Protein AF-A0A158G1F0-F1 (afdb_monomer_lite)

Sequence (180 aa):
MAAVWTQKEIETLRVMWQSSVPMKDQMHLLPGRSMQYAFRKAKQLGFGAKHRGHSEMLGVVADLMADGKCRAAADVFKEIDIDLGHARELLGRLVNEGRAHITLWRQAGCNGQWQALYVIGAGVSQPKPKRMTQKQRAERFMKRIDPVEGEIRKQRYAARKRKAPRMQDPIIQALFARAA

Secondary structure (DSSP, 8-state):
-PPPPPHHHHHHHHHHHHSSS-HHHHGGGSTT--HHHHHHHHHHTT--SPP-PPPTHHHHHHHHGGG---EEHHHHHHHHT--HHHHHHHHHHHHHTTSEEEEEEEEETTTTEEEEEEEESS-PPPPPPPPPPHHHHHHHHHTTS-HHHHHHHHHHHHHHHHS-S----HHHHHHHTT--

Radius of gyration: 27.42 Å; chains: 1; bounding box: 50×69×66 Å

Foldseek 3Di:
DPDDDDPLNVVLLLVQQADQDDLVVSCVVVPPDDSVRSVVVCVVVVVPHRHHDDDPVLVVLLVVQVVQDWDWLVRVCVPVVDDSVVSVVSQVVCVVVQQKAFPDWDFDPDVGDTITTMTGHHDYHDDDDDDDDPVRVVVVVCVVDDVVVVVVVVVVVVVVPVPDDPPPPVVNCVVPVPPD

Organism: NCBI:txid326475

pLDDT: mean 88.66, std 11.66, range [46.5, 98.25]

Structure (mmCIF, N/CA/C/O backbone):
data_AF-A0A158G1F0-F1
#
_entry.id   AF-A0A158G1F0-F1
#
loop_
_atom_site.group_PDB
_atom_site.id
_atom_site.type_symbol
_atom_site.label_atom_id
_atom_site.label_alt_id
_atom_site.label_comp_id
_atom_site.label_asym_id
_atom_site.label_entity_id
_atom_site.label_seq_id
_atom_site.pdbx_PDB_ins_code
_atom_site.Cartn_x
_atom_site.Cartn_y
_atom_site.Cartn_z
_atom_site.occupancy
_atom_site.B_iso_or_equiv
_atom_site.auth_seq_id
_atom_site.auth_comp_id
_atom_site.auth_asym_id
_atom_site.auth_atom_id
_atom_site.pdbx_PDB_model_num
ATOM 1 N N . MET A 1 1 ? -16.583 30.639 20.861 1.00 53.31 1 MET A N 1
ATOM 2 C CA . MET A 1 1 ? -15.617 29.979 21.771 1.00 53.31 1 MET A CA 1
ATOM 3 C C . MET A 1 1 ? -15.657 28.483 21.506 1.00 53.31 1 MET A C 1
ATOM 5 O O . MET A 1 1 ? -16.750 27.955 21.350 1.00 53.31 1 MET A O 1
ATOM 9 N N . ALA A 1 2 ? -14.515 27.804 21.382 1.00 64.56 2 ALA A N 1
ATOM 10 C CA . ALA A 1 2 ? -14.523 26.349 21.226 1.00 64.56 2 ALA A CA 1
ATOM 11 C C . ALA A 1 2 ? -14.914 25.710 22.566 1.00 64.56 2 ALA A C 1
ATOM 13 O O . ALA A 1 2 ? -14.270 25.986 23.575 1.00 64.56 2 ALA A O 1
ATOM 14 N N . ALA A 1 3 ? -15.971 24.895 22.590 1.00 81.75 3 ALA A N 1
ATOM 15 C CA . ALA A 1 3 ? -16.396 24.217 23.812 1.00 81.75 3 ALA A CA 1
ATOM 16 C C . ALA A 1 3 ? -15.253 23.343 24.359 1.00 81.75 3 ALA A C 1
ATOM 18 O O . ALA A 1 3 ? -14.646 22.567 23.613 1.00 81.75 3 ALA A O 1
ATOM 19 N N . VAL A 1 4 ? -14.957 23.474 25.652 1.00 93.75 4 VAL A N 1
ATOM 20 C CA . VAL A 1 4 ? -13.912 22.706 26.346 1.00 93.75 4 VAL A CA 1
ATOM 21 C C . VAL A 1 4 ? -14.260 21.215 26.293 1.00 93.75 4 VAL A C 1
ATOM 23 O O . VAL A 1 4 ? -15.431 20.857 26.377 1.00 93.75 4 VAL A O 1
ATOM 26 N N . TRP A 1 5 ? -13.267 20.346 26.081 1.00 95.94 5 TRP A N 1
ATOM 27 C CA . TRP A 1 5 ? -13.467 18.892 26.127 1.00 95.94 5 TRP A CA 1
ATOM 28 C C . TRP A 1 5 ? -13.620 18.438 27.573 1.00 95.94 5 TRP A C 1
ATOM 30 O O . TRP A 1 5 ? -12.734 18.685 28.390 1.00 95.94 5 TRP A O 1
ATOM 40 N N . THR A 1 6 ? -14.714 17.751 27.867 1.00 96.69 6 THR A N 1
ATOM 41 C CA . THR A 1 6 ? -14.931 17.115 29.167 1.00 96.69 6 THR A CA 1
ATOM 42 C C . THR A 1 6 ? -14.146 15.807 29.267 1.00 96.69 6 THR A C 1
ATOM 44 O O . THR A 1 6 ? -13.836 15.168 28.259 1.00 96.69 6 THR A O 1
ATOM 47 N N . GLN A 1 7 ? -13.853 15.374 30.495 1.00 97.12 7 GLN A N 1
ATOM 48 C CA . GLN A 1 7 ? -13.169 14.103 30.741 1.00 97.12 7 GLN A CA 1
ATOM 49 C C . GLN A 1 7 ? -13.950 12.911 30.158 1.00 97.12 7 GLN A C 1
ATOM 51 O O . GLN A 1 7 ? -13.370 12.051 29.497 1.00 97.12 7 GLN A O 1
ATOM 56 N N . LYS A 1 8 ? -15.282 12.929 30.297 1.00 97.12 8 LYS A N 1
ATOM 57 C CA . LYS A 1 8 ? -16.181 11.914 29.736 1.00 97.12 8 LYS A CA 1
ATOM 58 C C . LYS A 1 8 ? -16.086 11.832 28.209 1.00 97.12 8 LYS A C 1
ATOM 60 O O . LYS A 1 8 ? -15.985 10.742 27.661 1.00 97.12 8 LYS A O 1
ATOM 65 N N . GLU A 1 9 ? -16.065 12.968 27.509 1.00 97.19 9 GLU A N 1
ATOM 66 C CA . GLU A 1 9 ? -15.886 12.982 26.048 1.00 97.19 9 GLU A CA 1
ATOM 67 C C . GLU A 1 9 ? -14.519 12.418 25.624 1.00 97.19 9 GLU A C 1
ATOM 69 O O . GLU A 1 9 ? -14.423 11.758 24.589 1.00 97.19 9 GLU A O 1
ATOM 74 N N . ILE A 1 10 ? -13.459 12.663 26.405 1.00 97.69 10 ILE A N 1
ATOM 75 C CA . ILE A 1 10 ? -12.112 12.137 26.130 1.00 97.69 10 ILE A CA 1
ATOM 76 C C . ILE A 1 10 ? -12.076 10.612 26.292 1.00 97.69 10 ILE A C 1
ATOM 78 O O . ILE A 1 10 ? -11.470 9.923 25.468 1.00 97.69 10 ILE A O 1
ATOM 82 N N . GLU A 1 11 ? -12.731 10.081 27.321 1.00 97.88 11 GLU A N 1
ATOM 83 C CA . GLU A 1 11 ? -12.856 8.637 27.549 1.00 97.88 11 GLU A CA 1
ATOM 84 C C . GLU A 1 11 ? -13.664 7.964 26.440 1.00 97.88 11 GLU A C 1
ATOM 86 O O . GLU A 1 11 ? -13.189 6.994 25.844 1.00 97.88 11 GLU A O 1
ATOM 91 N N . THR A 1 12 ? -14.815 8.535 26.073 1.00 97.81 12 THR A N 1
ATOM 92 C CA . THR A 1 12 ? -15.604 8.073 24.922 1.00 97.81 12 THR A CA 1
ATOM 93 C C . THR A 1 12 ? -14.762 8.080 23.648 1.00 97.81 12 THR A C 1
ATOM 95 O O . THR A 1 12 ? -14.729 7.086 22.924 1.00 97.81 12 THR A O 1
ATOM 98 N N . LEU A 1 13 ? -14.008 9.156 23.397 1.00 97.44 13 LEU A N 1
ATOM 99 C CA . LEU A 1 13 ? -13.122 9.249 22.237 1.00 97.44 13 LEU A CA 1
ATOM 100 C C . LEU A 1 13 ? -12.034 8.168 22.253 1.00 97.44 13 LEU A C 1
ATOM 102 O O . LEU A 1 13 ? -11.714 7.631 21.195 1.00 97.44 13 LEU A O 1
ATOM 106 N N . ARG A 1 14 ? -11.474 7.827 23.421 1.00 97.31 14 ARG A N 1
ATOM 107 C CA . ARG A 1 14 ? -10.479 6.751 23.561 1.00 97.31 14 ARG A CA 1
ATOM 108 C C . ARG A 1 14 ? -11.080 5.391 23.198 1.00 97.31 14 ARG A C 1
ATOM 110 O O . ARG A 1 14 ? -10.478 4.675 22.400 1.00 97.31 14 ARG A O 1
ATOM 117 N N . VAL A 1 15 ? -12.265 5.071 23.721 1.00 96.75 15 VAL A N 1
ATOM 118 C CA . VAL A 1 15 ? -12.987 3.825 23.396 1.00 96.75 15 VAL A CA 1
ATOM 119 C C . VAL A 1 15 ? -13.306 3.768 21.900 1.00 96.75 15 VAL A C 1
ATOM 121 O O . VAL A 1 15 ? -12.987 2.787 21.227 1.00 96.75 15 VAL A O 1
ATOM 124 N N . MET A 1 16 ? -13.832 4.861 21.340 1.00 95.88 16 MET A N 1
ATOM 125 C CA . MET A 1 16 ? -14.079 4.983 19.902 1.00 95.88 16 MET A CA 1
ATOM 126 C C . MET A 1 16 ? -12.802 4.833 19.070 1.00 95.88 16 MET A C 1
ATOM 128 O O . MET A 1 16 ? -12.867 4.391 17.927 1.00 95.88 16 MET A O 1
ATOM 132 N N . TRP A 1 17 ? -11.633 5.230 19.578 1.00 95.94 17 TRP A N 1
ATOM 133 C CA . TRP A 1 17 ? -10.372 5.125 18.837 1.00 95.94 17 TRP A CA 1
ATOM 134 C C . TRP A 1 17 ? -9.846 3.690 18.758 1.00 95.94 17 TRP A C 1
ATOM 136 O O . TRP A 1 17 ? -9.234 3.314 17.754 1.00 95.94 17 TRP A O 1
ATOM 146 N N . GLN A 1 18 ? -10.109 2.905 19.802 1.00 94.00 18 GLN A N 1
ATOM 147 C CA . GLN A 1 18 ? -9.766 1.486 19.885 1.00 94.00 18 GLN A CA 1
ATOM 148 C C . GLN A 1 18 ? -10.752 0.602 19.111 1.00 94.00 18 GLN A C 1
ATOM 150 O O . GLN A 1 18 ? -10.376 -0.480 18.668 1.00 94.00 18 GLN A O 1
ATOM 155 N N . SER A 1 19 ? -11.990 1.062 18.897 1.00 93.44 19 SER A N 1
ATOM 156 C CA . SER A 1 19 ? -12.978 0.311 18.123 1.00 93.44 19 SER A CA 1
ATOM 157 C C . SER A 1 19 ? -12.608 0.219 16.637 1.00 93.44 19 SER A C 1
ATOM 159 O O . SER A 1 19 ? -12.069 1.155 16.037 1.00 93.44 19 SER A O 1
ATOM 161 N N . SER A 1 20 ? -12.950 -0.914 16.024 1.00 89.31 20 SER A N 1
ATOM 162 C CA . SER A 1 20 ? -12.798 -1.186 14.588 1.00 89.31 20 SER A CA 1
ATOM 163 C C . SER A 1 20 ? -13.785 -0.407 13.713 1.00 89.31 20 SER A C 1
ATOM 165 O O . SER A 1 20 ? -13.561 -0.253 12.509 1.00 89.31 20 SER A O 1
ATOM 167 N N . VAL A 1 21 ? -14.860 0.095 14.323 1.00 90.25 21 VAL A N 1
ATOM 168 C CA . VAL A 1 21 ? -15.950 0.812 13.663 1.00 90.25 21 VAL A CA 1
ATOM 169 C C . VAL A 1 21 ? -15.452 2.176 13.157 1.00 90.25 21 VAL A C 1
ATOM 171 O O . VAL A 1 21 ? -14.660 2.843 13.845 1.00 90.25 21 VAL A O 1
ATOM 174 N N . PRO A 1 22 ? -15.889 2.642 11.972 1.00 91.38 22 PRO A N 1
ATOM 175 C CA . PRO A 1 22 ? -15.555 3.970 11.474 1.00 91.38 22 PRO A CA 1
ATOM 176 C C . PRO A 1 22 ? -15.928 5.083 12.460 1.00 91.38 22 PRO A C 1
ATOM 178 O O . PRO A 1 22 ? -16.901 4.997 13.207 1.00 91.38 22 PRO A O 1
ATOM 181 N N . MET A 1 23 ? -15.147 6.169 12.456 1.00 94.38 23 MET A N 1
ATOM 182 C CA . MET A 1 23 ? -15.412 7.321 13.331 1.00 94.38 23 MET A CA 1
ATOM 183 C C . MET A 1 23 ? -16.780 7.946 13.033 1.00 94.38 23 MET A C 1
ATOM 185 O O . MET A 1 23 ? -17.490 8.335 13.951 1.00 94.38 23 MET A O 1
ATOM 189 N N . LYS A 1 24 ? -17.147 8.008 11.745 1.00 94.50 24 LYS A N 1
ATOM 190 C CA . LYS A 1 24 ? -18.397 8.604 11.261 1.00 94.50 24 LYS A CA 1
ATOM 191 C C . LYS A 1 24 ? -19.624 7.975 11.924 1.00 94.50 24 LYS A C 1
ATOM 193 O O . LYS A 1 24 ? -20.498 8.706 12.376 1.00 94.50 24 LYS A O 1
ATOM 198 N N . ASP A 1 25 ? -19.634 6.654 12.048 1.00 94.31 25 ASP A N 1
ATOM 199 C CA . ASP A 1 25 ? -20.793 5.905 12.538 1.00 94.31 25 ASP A CA 1
ATOM 200 C C . ASP A 1 25 ? -20.953 6.035 14.056 1.00 94.31 25 ASP A C 1
ATOM 202 O O . ASP A 1 25 ? -22.057 5.949 14.581 1.00 94.31 25 ASP A O 1
ATOM 206 N N . GLN A 1 26 ? -19.864 6.333 14.768 1.00 96.25 26 GLN A N 1
ATOM 207 C CA . GLN A 1 26 ? -19.854 6.519 16.220 1.00 96.25 26 GLN A CA 1
ATOM 208 C C . GLN A 1 26 ? -20.060 7.978 16.650 1.00 96.25 26 GLN A C 1
ATOM 210 O O . GLN A 1 26 ? -20.136 8.251 17.845 1.00 96.25 26 GLN A O 1
ATOM 215 N N . MET A 1 27 ? -20.162 8.936 15.719 1.00 97.50 27 MET A N 1
ATOM 216 C CA . MET A 1 27 ? -20.255 10.365 16.066 1.00 97.50 27 MET A CA 1
ATOM 217 C C . MET A 1 27 ? -21.482 10.721 16.913 1.00 97.50 27 MET A C 1
ATOM 219 O O . MET A 1 27 ? -21.464 11.737 17.604 1.00 97.50 27 MET A O 1
ATOM 223 N N . HIS A 1 28 ? -22.514 9.876 16.913 1.00 96.94 28 HIS A N 1
ATOM 224 C CA . HIS A 1 28 ? -23.670 10.016 17.795 1.00 96.94 28 HIS A CA 1
ATOM 225 C C . HIS A 1 28 ? -23.294 9.978 19.293 1.00 96.94 28 HIS A C 1
ATOM 227 O O . HIS A 1 28 ? -24.008 10.554 20.108 1.00 96.94 28 HIS A O 1
ATOM 233 N N . LEU A 1 29 ? -22.157 9.369 19.660 1.00 97.19 29 LEU A N 1
ATOM 234 C CA . LEU A 1 29 ? -21.641 9.318 21.036 1.00 97.19 29 LEU A CA 1
ATOM 235 C C . LEU A 1 29 ? -20.977 10.630 21.497 1.00 97.19 29 LEU A C 1
ATOM 237 O O . LEU A 1 29 ? -20.706 10.795 22.687 1.00 97.19 29 LEU A O 1
ATOM 241 N N . LEU A 1 30 ? -20.702 11.561 20.575 1.00 96.25 30 LEU A N 1
ATOM 242 C CA . LEU A 1 30 ? -20.092 12.868 20.845 1.00 96.25 30 LEU A CA 1
ATOM 243 C C . LEU A 1 30 ? -20.990 13.994 20.300 1.00 96.25 30 LEU A C 1
ATOM 245 O O . LEU A 1 30 ? -20.615 14.678 19.337 1.00 96.25 30 LEU A O 1
ATOM 249 N N . PRO A 1 31 ? -22.189 14.191 20.882 1.00 94.12 31 PRO A N 1
ATOM 250 C CA . PRO A 1 31 ? -23.130 15.194 20.399 1.00 94.12 31 PRO A CA 1
ATOM 251 C C . PRO A 1 31 ? -22.511 16.597 20.451 1.00 94.12 31 PRO A C 1
ATOM 253 O O . PRO A 1 31 ? -21.782 16.949 21.375 1.00 94.12 31 PRO A O 1
ATOM 256 N N . GLY A 1 32 ? -22.775 17.406 19.422 1.00 93.06 32 GLY A N 1
ATOM 257 C CA . GLY A 1 32 ? -22.241 18.768 19.318 1.00 93.06 32 GLY A CA 1
ATOM 258 C C . GLY A 1 32 ? -20.769 18.856 18.896 1.00 93.06 32 GLY A C 1
ATOM 259 O O . GLY A 1 32 ? -20.229 19.959 18.789 1.00 93.06 32 GLY A O 1
ATOM 260 N N . ARG A 1 33 ? -20.105 17.728 18.606 1.00 95.12 33 ARG A N 1
ATOM 261 C CA . ARG A 1 33 ? -18.741 17.708 18.060 1.00 95.12 33 ARG A CA 1
ATOM 262 C C . ARG A 1 33 ? -18.748 17.312 16.592 1.00 95.12 33 ARG A C 1
ATOM 264 O O . ARG A 1 33 ? -19.456 16.406 16.168 1.00 95.12 33 ARG A O 1
ATOM 271 N N . SER A 1 34 ? -17.896 17.962 15.804 1.00 96.00 34 SER A N 1
ATOM 272 C CA . SER A 1 34 ? -17.638 17.521 14.435 1.00 96.00 34 SER A CA 1
ATOM 273 C C . SER A 1 34 ? -16.577 16.422 14.410 1.00 96.00 34 SER A C 1
ATOM 275 O O . SER A 1 34 ? -15.647 16.405 15.223 1.00 96.00 34 SER A O 1
ATOM 277 N N . MET A 1 35 ? -16.668 15.539 13.414 1.00 96.81 35 MET A N 1
ATOM 278 C CA . MET A 1 35 ? -15.696 14.464 13.198 1.00 96.81 35 MET A CA 1
ATOM 279 C C . MET A 1 35 ? -14.257 15.001 13.119 1.00 96.81 35 MET A C 1
ATOM 281 O O . MET A 1 35 ? -13.351 14.475 13.760 1.00 96.81 35 MET A O 1
ATOM 285 N N . GLN A 1 36 ? -14.036 16.098 12.387 1.00 96.44 36 GLN A N 1
ATOM 286 C CA . GLN A 1 36 ? -12.709 16.711 12.267 1.00 96.44 36 GLN A CA 1
ATOM 287 C C . GLN A 1 36 ? -12.160 17.212 13.608 1.00 96.44 36 GLN A C 1
ATOM 289 O O . GLN A 1 36 ? -10.946 17.184 13.824 1.00 96.44 36 GLN A O 1
ATOM 294 N N . TYR A 1 37 ? -13.029 17.697 14.496 1.00 95.88 37 TYR A N 1
ATOM 295 C CA . TYR A 1 37 ? -12.623 18.185 15.808 1.00 95.88 37 TYR A CA 1
ATOM 296 C C . TYR A 1 37 ? -12.209 17.029 16.726 1.00 95.88 37 TYR A C 1
ATOM 298 O O . TYR A 1 37 ? -11.174 17.121 17.386 1.00 95.88 37 TYR A O 1
ATOM 306 N N . ALA A 1 38 ? -12.936 15.908 16.679 1.00 96.56 38 ALA A N 1
ATOM 307 C CA . ALA A 1 38 ? -12.554 14.669 17.356 1.00 96.56 38 ALA A CA 1
ATOM 308 C C . ALA A 1 38 ? -11.193 14.138 16.863 1.00 96.56 38 ALA A C 1
ATOM 310 O O . ALA A 1 38 ? -10.319 13.845 17.678 1.00 96.56 38 ALA A O 1
ATOM 311 N N . PHE A 1 39 ? -10.951 14.113 15.543 1.00 96.25 39 PHE A N 1
ATOM 312 C CA . PHE A 1 39 ? -9.648 13.722 14.977 1.00 96.25 39 PHE A CA 1
ATOM 313 C C . PHE A 1 39 ? -8.503 14.623 15.451 1.00 96.25 39 PHE A C 1
ATOM 315 O O . PHE A 1 39 ? -7.441 14.131 15.840 1.00 96.25 39 PHE A O 1
ATOM 322 N N . ARG A 1 40 ? -8.707 15.946 15.439 1.00 96.69 40 ARG A N 1
ATOM 323 C CA . ARG A 1 40 ? -7.705 16.899 15.937 1.00 96.69 40 ARG A CA 1
ATOM 324 C C . ARG A 1 40 ? -7.409 16.669 17.415 1.00 96.69 40 ARG A C 1
ATOM 326 O O . ARG A 1 40 ? -6.237 16.651 17.787 1.00 96.69 40 ARG A O 1
ATOM 333 N N . LYS A 1 41 ? -8.440 16.447 18.235 1.00 96.75 41 LYS A N 1
ATOM 334 C CA . LYS A 1 41 ? -8.266 16.179 19.665 1.00 96.75 41 LYS A CA 1
ATOM 335 C C . LYS A 1 41 ? -7.518 14.871 19.916 1.00 96.75 41 LYS A C 1
ATOM 337 O O . LYS A 1 41 ? -6.571 14.868 20.690 1.00 96.75 41 LYS A O 1
ATOM 342 N N . ALA A 1 42 ? -7.869 13.792 19.224 1.00 96.69 42 ALA A N 1
ATOM 343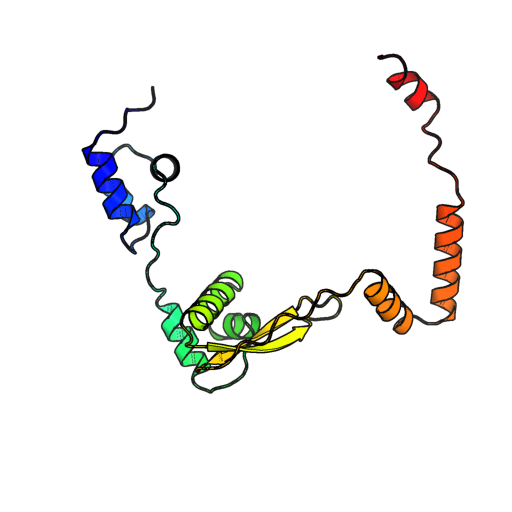 C CA . ALA A 1 42 ? -7.163 12.517 19.347 1.00 96.69 42 ALA A CA 1
ATOM 344 C C . ALA A 1 42 ? -5.684 12.620 18.940 1.00 96.69 42 ALA A C 1
ATOM 346 O O . ALA A 1 42 ? -4.820 12.047 19.602 1.00 96.69 42 ALA A O 1
ATOM 347 N N . LYS A 1 43 ? -5.372 13.411 17.901 1.00 96.50 43 LYS A N 1
ATOM 348 C CA . LYS A 1 43 ? -3.985 13.709 17.515 1.00 96.50 43 LYS A CA 1
ATOM 349 C C . LYS A 1 43 ? -3.242 14.483 18.608 1.00 96.50 43 LYS A C 1
ATOM 351 O O . LYS A 1 43 ? -2.099 14.151 18.894 1.00 96.50 43 LYS A O 1
ATOM 356 N N . GLN A 1 44 ? -3.884 15.474 19.233 1.00 97.12 44 GLN A N 1
ATOM 357 C CA . GLN A 1 44 ? -3.313 16.205 20.374 1.00 97.12 44 GLN A CA 1
ATOM 358 C C . GLN A 1 44 ? -3.064 15.297 21.586 1.00 97.12 44 GLN A C 1
ATOM 360 O O . GLN A 1 44 ? -2.090 15.499 22.299 1.00 97.12 44 GLN A O 1
ATOM 365 N N . LEU A 1 45 ? -3.923 14.298 21.806 1.00 96.62 45 LEU A N 1
ATOM 366 C CA . LEU A 1 45 ? -3.793 13.316 22.887 1.00 96.62 45 LEU A CA 1
ATOM 367 C C . LEU A 1 45 ? -2.827 12.162 22.561 1.00 96.62 45 LEU A C 1
ATOM 369 O O . LEU A 1 45 ? -2.597 11.310 23.412 1.00 96.62 45 LEU A O 1
ATOM 373 N N . GLY A 1 46 ? -2.278 12.107 21.343 1.00 97.06 46 GLY A N 1
ATOM 374 C CA . GLY A 1 46 ? -1.298 11.093 20.955 1.00 97.06 46 GLY A CA 1
ATOM 375 C C . GLY A 1 46 ? -1.872 9.693 20.709 1.00 97.06 46 GLY A C 1
ATOM 376 O O . GLY A 1 46 ? -1.130 8.722 20.786 1.00 97.06 46 GLY A O 1
ATOM 377 N N . PHE A 1 47 ? -3.160 9.553 20.372 1.00 93.69 47 PHE A N 1
ATOM 378 C CA . PHE A 1 47 ? -3.802 8.236 20.181 1.00 93.69 47 PHE A CA 1
ATOM 379 C C . PHE A 1 47 ? -3.317 7.441 18.946 1.00 93.69 47 PHE A C 1
ATOM 381 O O . PHE A 1 47 ? -3.803 6.343 18.689 1.00 93.69 47 PHE A O 1
ATOM 388 N N . GLY A 1 48 ? -2.369 7.967 18.165 1.00 92.69 48 GLY A N 1
ATOM 389 C CA . GLY A 1 48 ? -1.827 7.290 16.986 1.00 92.69 48 GLY A CA 1
ATOM 390 C C . GLY A 1 48 ? -2.857 7.081 15.869 1.00 92.69 48 GLY A C 1
ATOM 391 O O . GLY A 1 48 ? -3.825 7.834 15.729 1.00 92.69 48 GLY A O 1
ATOM 392 N N . ALA A 1 49 ? -2.634 6.064 15.035 1.00 90.06 49 ALA A N 1
ATOM 393 C CA . ALA A 1 49 ? -3.579 5.686 13.988 1.00 90.06 49 ALA A CA 1
ATOM 394 C C . ALA A 1 49 ? -4.811 5.001 14.600 1.00 90.06 49 ALA A C 1
ATOM 396 O O . ALA A 1 49 ? -4.681 4.135 15.460 1.00 90.06 49 ALA A O 1
ATOM 397 N N . LYS A 1 50 ? -6.012 5.377 14.145 1.00 89.69 50 LYS A N 1
ATOM 398 C CA . LYS A 1 50 ? -7.256 4.731 14.579 1.00 89.69 50 LYS A CA 1
ATOM 399 C C . LYS A 1 50 ? -7.269 3.262 14.152 1.00 89.69 50 LYS A C 1
ATOM 401 O O . LYS A 1 50 ? -6.935 2.960 13.003 1.00 89.69 50 LYS A O 1
ATOM 406 N N . HIS A 1 51 ? -7.716 2.383 15.049 1.00 82.75 51 HIS A N 1
ATOM 407 C CA . HIS A 1 51 ? -7.940 0.982 14.719 1.00 82.75 51 HIS A CA 1
ATOM 408 C C . HIS A 1 51 ? -9.020 0.881 13.632 1.00 82.75 51 HIS A C 1
ATOM 410 O O . HIS A 1 51 ? -10.094 1.478 13.734 1.00 82.75 51 HIS A O 1
ATOM 416 N N . ARG A 1 52 ? -8.704 0.183 12.542 1.00 78.19 52 ARG A N 1
ATOM 417 C CA . ARG A 1 52 ? -9.643 -0.104 11.455 1.00 78.19 52 ARG A CA 1
ATOM 418 C C . ARG A 1 52 ? -9.958 -1.587 11.515 1.00 78.19 52 ARG A C 1
ATOM 420 O O . ARG A 1 52 ? -9.027 -2.381 11.618 1.00 78.19 52 ARG A O 1
ATOM 427 N N . GLY A 1 53 ? -11.237 -1.941 11.421 1.00 69.81 53 GLY A N 1
ATOM 428 C CA . GLY A 1 53 ? -11.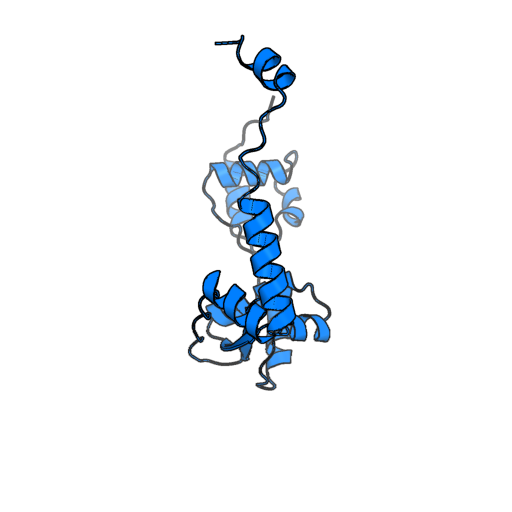646 -3.338 11.308 1.00 69.81 53 GLY A CA 1
ATOM 429 C C . GLY A 1 53 ? -11.011 -4.059 10.123 1.00 69.81 53 GLY A C 1
ATOM 430 O O . GLY A 1 53 ? -10.484 -3.440 9.186 1.00 69.81 53 GLY A O 1
ATOM 431 N N . HIS A 1 54 ? -11.069 -5.387 10.176 1.00 66.94 54 HIS A N 1
ATOM 432 C CA . HIS A 1 54 ? -10.768 -6.218 9.020 1.00 66.94 54 HIS A CA 1
ATOM 433 C C . HIS A 1 54 ? -11.775 -5.882 7.918 1.00 66.94 54 HIS A C 1
ATOM 435 O O . HIS A 1 54 ? -12.981 -5.884 8.144 1.00 66.94 54 HIS A O 1
ATOM 441 N N . SER A 1 55 ? -11.267 -5.531 6.738 1.00 77.88 55 SER A N 1
ATOM 442 C CA . SER A 1 55 ? -12.109 -5.405 5.552 1.00 77.88 55 SER A CA 1
ATOM 443 C C . SER A 1 55 ? -12.553 -6.811 5.169 1.00 77.88 55 SER A C 1
ATOM 445 O O . SER A 1 55 ? -11.692 -7.676 5.014 1.00 77.88 55 SER A O 1
ATOM 447 N N . GLU A 1 56 ? -13.852 -7.049 4.998 1.00 84.00 56 GLU A N 1
ATOM 448 C CA . GLU A 1 56 ? -14.368 -8.334 4.493 1.00 84.00 56 GLU A CA 1
ATOM 449 C C . GLU A 1 56 ? -13.724 -8.698 3.145 1.00 84.00 56 GLU A C 1
ATOM 451 O O . GLU A 1 56 ? -13.441 -9.862 2.865 1.00 84.00 56 GLU A O 1
ATOM 456 N N . MET A 1 57 ? -13.336 -7.679 2.368 1.00 90.81 57 MET A N 1
ATOM 457 C CA . MET A 1 57 ? -12.603 -7.831 1.111 1.00 90.81 57 MET A CA 1
ATOM 458 C C . MET A 1 57 ? -11.243 -8.510 1.274 1.00 90.81 57 MET A C 1
ATOM 460 O O . MET A 1 57 ? -10.719 -9.045 0.305 1.00 90.81 57 MET A O 1
ATOM 464 N N . LEU A 1 58 ? -10.652 -8.512 2.473 1.00 91.81 58 LEU A N 1
ATOM 465 C CA . LEU A 1 58 ? -9.413 -9.248 2.728 1.00 91.81 58 LEU A CA 1
ATOM 466 C C . LEU A 1 58 ? -9.627 -10.761 2.566 1.00 91.81 58 LEU A C 1
ATOM 468 O O . LEU A 1 58 ? -8.752 -11.434 2.026 1.00 91.81 58 LEU A O 1
ATOM 472 N N . GLY A 1 59 ? -10.786 -11.272 3.000 1.00 92.00 59 GLY A N 1
ATOM 473 C CA . GLY A 1 59 ? -11.189 -12.663 2.787 1.00 92.00 59 GLY A CA 1
ATOM 474 C C . GLY A 1 59 ? -11.391 -12.951 1.304 1.00 92.00 59 GLY A C 1
ATOM 475 O O . GLY A 1 59 ? -10.743 -13.840 0.769 1.00 92.00 59 GLY A O 1
ATOM 476 N N . VAL A 1 60 ? -12.153 -12.098 0.614 1.00 95.44 60 VAL A N 1
ATOM 477 C CA . VAL A 1 60 ? -12.415 -12.238 -0.830 1.00 95.44 60 VAL A CA 1
ATOM 478 C C . VAL A 1 60 ? -11.123 -12.219 -1.659 1.00 95.44 60 VAL A C 1
ATOM 480 O O . VAL A 1 60 ? -10.960 -13.021 -2.574 1.00 95.44 60 VAL A O 1
ATOM 483 N N . VAL A 1 61 ? -10.167 -11.340 -1.333 1.00 96.25 61 VAL A N 1
ATOM 484 C CA . VAL A 1 61 ? -8.847 -11.313 -1.991 1.00 96.25 61 VAL A CA 1
ATOM 485 C C . VAL A 1 61 ? -8.062 -12.595 -1.704 1.00 96.25 61 VAL A C 1
ATOM 487 O O . VAL A 1 61 ? -7.414 -13.118 -2.609 1.00 96.25 61 VAL A O 1
ATOM 490 N N . ALA A 1 62 ? -8.096 -13.102 -0.469 1.00 95.19 62 ALA A N 1
ATOM 491 C CA . ALA A 1 62 ? -7.411 -14.343 -0.118 1.00 95.19 62 ALA A CA 1
ATOM 492 C C . ALA A 1 62 ? -8.008 -15.548 -0.862 1.00 95.19 62 ALA A C 1
ATOM 494 O O . ALA A 1 62 ? -7.246 -16.348 -1.402 1.00 95.19 62 ALA A O 1
ATOM 495 N N . ASP A 1 63 ? -9.336 -15.625 -0.954 1.00 96.06 63 ASP A N 1
ATOM 496 C CA . ASP A 1 63 ? -10.055 -16.676 -1.679 1.00 96.06 63 ASP A CA 1
ATOM 497 C C . ASP A 1 63 ? -9.773 -16.606 -3.184 1.00 96.06 63 ASP A C 1
ATOM 499 O O . ASP A 1 63 ? -9.490 -17.629 -3.807 1.00 96.06 63 ASP A O 1
ATOM 503 N N . LEU A 1 64 ? -9.740 -15.400 -3.768 1.00 96.62 64 LEU A N 1
ATOM 504 C CA . LEU A 1 64 ? -9.354 -15.214 -5.171 1.00 96.62 64 LEU A CA 1
ATOM 505 C C . LEU A 1 64 ? -7.941 -15.747 -5.450 1.00 96.62 64 LEU A C 1
ATOM 507 O O . LEU A 1 64 ? -7.677 -16.322 -6.506 1.00 96.62 64 LEU A O 1
ATOM 511 N N . MET A 1 65 ? -7.016 -15.526 -4.516 1.00 97.31 65 MET A N 1
ATOM 512 C CA . MET A 1 65 ? -5.620 -15.940 -4.644 1.00 97.31 65 MET A CA 1
ATOM 513 C C . MET A 1 65 ? -5.359 -17.379 -4.184 1.00 97.31 65 MET A C 1
ATOM 515 O O . MET A 1 65 ? -4.221 -17.841 -4.294 1.00 97.31 65 MET A O 1
ATOM 519 N N . ALA A 1 66 ? -6.377 -18.098 -3.699 1.00 96.75 66 ALA A N 1
ATOM 520 C CA . ALA A 1 66 ? -6.257 -19.489 -3.260 1.00 96.75 66 ALA A CA 1
ATOM 521 C C . ALA A 1 66 ? -5.834 -20.438 -4.398 1.00 96.75 66 ALA A C 1
ATOM 523 O O . ALA A 1 66 ? -5.337 -21.530 -4.135 1.00 96.75 66 ALA A O 1
ATOM 524 N N . ASP A 1 67 ? -5.953 -19.998 -5.657 1.00 95.94 67 ASP A N 1
ATOM 525 C CA . ASP A 1 67 ? -5.449 -20.697 -6.844 1.00 95.94 67 ASP A CA 1
ATOM 526 C C . ASP A 1 67 ? -3.910 -20.765 -6.937 1.00 95.94 67 ASP A C 1
ATOM 528 O O . ASP A 1 67 ? -3.373 -21.424 -7.830 1.00 95.94 67 ASP A O 1
ATOM 532 N N . GLY A 1 68 ? -3.189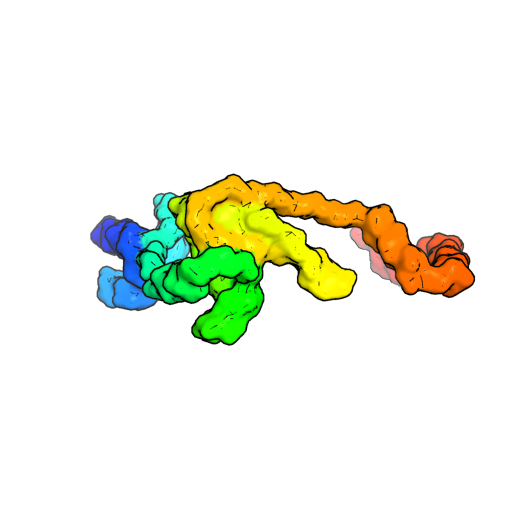 -20.082 -6.041 1.00 94.94 68 GLY A N 1
ATOM 533 C CA . GLY A 1 68 ? -1.727 -20.077 -5.988 1.00 94.94 68 GLY A CA 1
ATOM 534 C C . GLY A 1 68 ? -1.066 -19.283 -7.117 1.00 94.94 68 GLY A C 1
ATOM 535 O O . GLY A 1 68 ? 0.162 -19.303 -7.249 1.00 94.94 68 GLY A O 1
ATOM 536 N N . LYS A 1 69 ? -1.836 -18.566 -7.946 1.00 96.75 69 LYS A N 1
ATOM 537 C CA . LYS A 1 69 ? -1.276 -17.798 -9.061 1.00 96.75 69 LYS A CA 1
ATOM 538 C C . LYS A 1 69 ? -0.647 -16.496 -8.575 1.00 96.75 69 LYS A C 1
ATOM 540 O O . LYS A 1 69 ? -1.185 -15.778 -7.735 1.00 96.75 69 LYS A O 1
ATOM 545 N N . CYS A 1 70 ? 0.485 -16.146 -9.185 1.00 96.50 70 CYS A N 1
ATOM 546 C CA . CYS A 1 70 ? 1.121 -14.845 -9.000 1.00 96.50 70 CYS A CA 1
ATOM 547 C C . CYS A 1 70 ? 0.232 -13.737 -9.573 1.00 96.50 70 CYS A C 1
ATOM 549 O O . CYS A 1 70 ? 0.002 -13.700 -10.784 1.00 96.50 70 CYS A O 1
ATOM 551 N N . ARG A 1 71 ? -0.211 -12.796 -8.737 1.00 97.44 71 ARG A N 1
ATOM 552 C CA . ARG A 1 71 ? -1.094 -11.692 -9.150 1.00 97.44 71 ARG A CA 1
ATOM 553 C C . ARG A 1 71 ? -0.506 -10.343 -8.748 1.00 97.44 71 ARG A C 1
ATOM 555 O O . ARG A 1 71 ? 0.052 -10.193 -7.659 1.00 97.44 71 ARG A O 1
ATOM 562 N N . ALA A 1 72 ? -0.601 -9.340 -9.621 1.00 97.00 72 ALA A N 1
ATOM 563 C CA . ALA A 1 72 ? -0.326 -7.956 -9.244 1.00 97.00 72 ALA A CA 1
ATOM 564 C C . ALA A 1 72 ? -1.573 -7.340 -8.605 1.00 97.00 72 ALA A C 1
ATOM 566 O O . ALA A 1 72 ? -2.698 -7.737 -8.897 1.00 97.00 72 ALA A O 1
ATOM 567 N N . ALA A 1 73 ? -1.399 -6.257 -7.846 1.00 96.56 73 ALA A N 1
ATOM 568 C CA . ALA A 1 73 ? -2.539 -5.475 -7.355 1.00 96.56 73 ALA A CA 1
ATOM 569 C C . ALA A 1 73 ? -3.466 -4.981 -8.486 1.00 96.56 73 ALA A C 1
ATOM 571 O O . ALA A 1 73 ? -4.658 -4.814 -8.273 1.00 96.56 73 ALA A O 1
ATOM 572 N N . ALA A 1 74 ? -2.920 -4.760 -9.689 1.00 95.19 74 ALA A N 1
ATOM 573 C CA . ALA A 1 74 ? -3.703 -4.383 -10.864 1.00 95.19 74 ALA A CA 1
ATOM 574 C C . ALA A 1 74 ? -4.577 -5.526 -11.398 1.00 95.19 74 ALA A C 1
ATOM 576 O O . ALA A 1 74 ? -5.610 -5.249 -11.995 1.00 95.19 74 ALA A O 1
ATOM 577 N N . ASP A 1 75 ? -4.171 -6.777 -11.192 1.00 96.12 75 ASP A N 1
ATOM 578 C CA . ASP A 1 75 ? -4.939 -7.947 -11.617 1.00 96.12 75 ASP A CA 1
ATOM 579 C C . ASP A 1 75 ? -6.075 -8.196 -10.613 1.00 96.12 75 ASP A C 1
ATOM 581 O O . ASP A 1 75 ? -7.227 -8.324 -11.007 1.00 96.12 75 ASP A O 1
ATOM 585 N N . VAL A 1 76 ? -5.781 -8.094 -9.309 1.00 96.56 76 VAL A N 1
ATOM 586 C CA . VAL A 1 76 ? -6.792 -8.152 -8.233 1.00 96.56 76 VAL A CA 1
ATOM 587 C C . VAL A 1 76 ? -7.843 -7.043 -8.378 1.00 96.56 76 VAL A C 1
ATOM 589 O O . VAL A 1 76 ? -9.032 -7.308 -8.245 1.00 96.56 76 VAL A O 1
ATOM 592 N N . PHE A 1 77 ? -7.413 -5.817 -8.707 1.00 95.25 77 PHE A N 1
ATOM 593 C CA . PHE A 1 77 ? -8.305 -4.697 -9.043 1.00 95.25 77 PHE A CA 1
ATOM 594 C C . PHE A 1 77 ? -9.312 -5.089 -10.136 1.00 95.25 77 PHE A C 1
ATOM 596 O O . PHE A 1 77 ? -10.503 -4.867 -9.967 1.00 95.25 77 PHE A O 1
ATOM 603 N N . LYS A 1 78 ? -8.843 -5.695 -11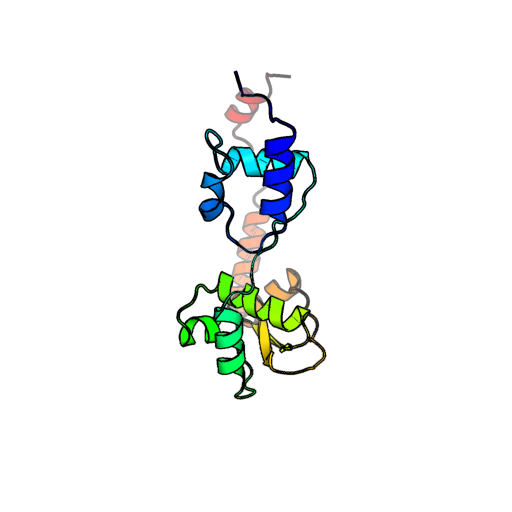.237 1.00 95.88 78 LYS A N 1
ATOM 604 C CA . LYS A 1 78 ? -9.699 -6.035 -12.386 1.00 95.88 78 LYS A CA 1
ATOM 605 C C . LYS A 1 78 ? -10.679 -7.160 -12.088 1.00 95.88 78 LYS A C 1
ATOM 607 O O . LYS A 1 78 ? -11.743 -7.190 -12.687 1.00 95.88 78 LYS A O 1
ATOM 612 N N . GLU A 1 79 ? -10.294 -8.098 -11.232 1.00 96.31 79 GLU A N 1
ATOM 613 C CA . GLU A 1 79 ? -11.099 -9.292 -10.975 1.00 96.31 79 GLU A CA 1
ATOM 614 C C . GLU A 1 79 ? -12.155 -9.085 -9.891 1.00 96.31 79 GLU A C 1
ATOM 616 O O . GLU A 1 79 ? -13.216 -9.692 -9.972 1.00 96.31 79 GLU A O 1
ATOM 621 N N . ILE A 1 80 ? -11.893 -8.222 -8.905 1.00 94.69 80 ILE A N 1
ATOM 622 C CA . ILE A 1 80 ? -12.817 -7.962 -7.783 1.00 94.69 80 ILE A CA 1
ATOM 623 C C . ILE A 1 80 ? -13.537 -6.606 -7.936 1.00 94.69 80 ILE A C 1
ATOM 625 O O . ILE A 1 80 ? -14.451 -6.309 -7.179 1.00 94.69 80 ILE A O 1
ATOM 629 N N . ASP A 1 81 ? -13.134 -5.775 -8.902 1.00 94.38 81 ASP A N 1
ATOM 630 C CA . ASP A 1 81 ? -13.664 -4.418 -9.120 1.00 94.38 81 ASP A CA 1
ATOM 631 C C . ASP A 1 81 ? -13.555 -3.511 -7.875 1.00 94.38 81 ASP A C 1
ATOM 633 O O . ASP A 1 81 ? -14.477 -2.810 -7.461 1.00 94.38 81 ASP A O 1
ATOM 637 N N . ILE A 1 82 ? -12.384 -3.537 -7.233 1.00 93.88 82 ILE A N 1
ATOM 638 C CA . ILE A 1 82 ? -12.041 -2.667 -6.095 1.00 93.88 82 ILE A CA 1
ATOM 639 C C . ILE A 1 82 ? -11.024 -1.625 -6.512 1.00 93.88 82 ILE A C 1
ATOM 641 O O . ILE A 1 82 ? -10.205 -1.916 -7.363 1.00 93.88 82 ILE A O 1
ATOM 645 N N . ASP A 1 83 ? -10.969 -0.466 -5.850 1.00 94.81 83 ASP A N 1
ATOM 646 C CA . ASP A 1 83 ? -9.920 0.534 -6.096 1.00 94.81 83 ASP A CA 1
ATOM 647 C C . ASP A 1 83 ? -8.490 -0.048 -5.991 1.00 94.81 83 ASP A C 1
ATOM 649 O O . ASP A 1 83 ? -8.164 -0.843 -5.105 1.00 94.81 83 ASP A O 1
ATOM 653 N N . LEU A 1 84 ? -7.593 0.402 -6.875 1.00 94.50 84 LEU A N 1
ATOM 654 C CA . LEU A 1 84 ? -6.220 -0.106 -6.969 1.00 94.50 84 LEU A CA 1
ATOM 655 C C . LEU A 1 84 ? -5.394 0.204 -5.711 1.00 94.50 84 LEU A C 1
ATOM 657 O O . LEU A 1 84 ? -4.492 -0.561 -5.352 1.00 94.50 84 LEU A O 1
ATOM 661 N N . GLY A 1 85 ? -5.652 1.338 -5.059 1.00 93.88 85 GLY A N 1
ATOM 662 C CA . GLY A 1 85 ? -5.052 1.679 -3.773 1.00 93.88 85 GLY A CA 1
ATOM 663 C C . GLY A 1 85 ? -5.505 0.716 -2.680 1.00 93.88 85 GLY A C 1
ATOM 664 O O . GLY A 1 85 ? -4.663 0.198 -1.945 1.00 93.88 85 GLY A O 1
ATOM 665 N N . HIS A 1 86 ? -6.802 0.406 -2.644 1.00 93.38 86 HIS A N 1
ATOM 666 C CA . HIS A 1 86 ? -7.368 -0.557 -1.700 1.00 93.38 86 HIS A CA 1
ATOM 667 C C . HIS A 1 86 ? -6.817 -1.975 -1.928 1.00 93.38 86 HIS A C 1
ATOM 669 O O . HIS A 1 86 ? -6.370 -2.609 -0.974 1.00 93.38 86 HIS A O 1
ATOM 675 N N . ALA A 1 87 ? -6.716 -2.436 -3.179 1.00 95.94 87 ALA A N 1
ATOM 676 C CA . ALA A 1 87 ? -6.092 -3.722 -3.509 1.00 95.94 87 ALA A CA 1
ATOM 677 C C . ALA A 1 87 ? -4.641 -3.819 -2.997 1.00 95.94 87 ALA A C 1
ATOM 679 O O . ALA A 1 87 ? -4.240 -4.828 -2.417 1.00 95.94 87 ALA A O 1
ATOM 680 N N . ARG A 1 88 ? -3.844 -2.751 -3.160 1.00 96.00 88 ARG A N 1
ATOM 681 C CA . ARG A 1 88 ? -2.469 -2.692 -2.626 1.00 96.00 88 ARG A CA 1
ATOM 682 C C . ARG A 1 88 ? -2.432 -2.733 -1.103 1.00 96.00 88 ARG A C 1
ATOM 684 O O . ARG A 1 88 ? -1.538 -3.370 -0.552 1.00 96.00 88 ARG A O 1
ATOM 691 N N . GLU A 1 89 ? -3.356 -2.043 -0.438 1.00 94.62 89 GLU A N 1
ATOM 692 C CA . GLU A 1 89 ? -3.460 -2.065 1.022 1.00 94.62 89 GLU A CA 1
ATOM 693 C C . GLU A 1 89 ? -3.771 -3.481 1.523 1.00 94.62 89 GLU A C 1
ATOM 695 O O . GLU A 1 89 ? -3.060 -3.975 2.397 1.00 94.62 89 GLU A O 1
ATOM 700 N N . LEU A 1 90 ? -4.768 -4.153 0.937 1.00 95.44 90 LEU A N 1
ATOM 701 C CA . LEU A 1 90 ? -5.163 -5.515 1.314 1.00 95.44 90 LEU A CA 1
ATOM 702 C C . LEU A 1 90 ? -4.022 -6.518 1.099 1.00 95.44 90 LEU A C 1
ATOM 704 O O . LEU A 1 90 ? -3.686 -7.269 2.011 1.00 95.44 90 LEU A O 1
ATOM 708 N N . LEU A 1 91 ? -3.351 -6.473 -0.056 1.00 96.69 91 LEU A N 1
ATOM 709 C CA . LEU A 1 91 ? -2.192 -7.331 -0.333 1.00 96.69 91 LEU A CA 1
ATOM 710 C C . LEU A 1 91 ? -1.019 -7.049 0.614 1.00 96.69 91 LEU A C 1
ATOM 712 O O . LEU A 1 91 ? -0.369 -7.975 1.091 1.00 96.69 91 LEU A O 1
ATOM 716 N N . GLY A 1 92 ? -0.749 -5.776 0.918 1.00 95.50 92 GLY A N 1
ATOM 717 C CA . GLY A 1 92 ? 0.273 -5.398 1.894 1.00 95.50 92 GLY A CA 1
ATOM 718 C C . GLY A 1 92 ? -0.035 -5.928 3.295 1.00 95.50 92 GLY A C 1
ATOM 719 O O . GLY A 1 92 ? 0.871 -6.405 3.975 1.00 95.50 92 GLY A O 1
ATOM 720 N N . ARG A 1 93 ? -1.310 -5.907 3.705 1.00 93.88 93 ARG A N 1
ATOM 721 C CA . ARG A 1 93 ? -1.752 -6.525 4.962 1.00 93.88 93 ARG A CA 1
ATOM 722 C C . ARG A 1 93 ? -1.539 -8.038 4.953 1.00 93.88 93 ARG A C 1
ATOM 724 O O . ARG A 1 93 ? -0.921 -8.529 5.888 1.00 93.88 93 ARG A O 1
ATOM 731 N N . LEU A 1 94 ? -1.933 -8.748 3.890 1.00 95.31 94 LEU A N 1
ATOM 732 C CA . LEU A 1 94 ? -1.691 -10.197 3.774 1.00 95.31 94 LEU A CA 1
ATOM 733 C C . LEU A 1 94 ? -0.201 -10.552 3.888 1.00 95.31 94 LEU A C 1
ATOM 735 O O . LEU A 1 94 ? 0.144 -11.547 4.520 1.00 95.31 94 LEU A O 1
ATOM 739 N N . VAL A 1 95 ? 0.686 -9.730 3.317 1.00 96.81 95 VAL A N 1
ATOM 740 C CA . VAL A 1 95 ? 2.140 -9.919 3.452 1.00 96.81 95 VAL A CA 1
ATOM 741 C C . VAL A 1 95 ? 2.619 -9.671 4.880 1.00 96.81 95 VAL A C 1
ATOM 743 O O . VAL A 1 95 ? 3.397 -10.461 5.407 1.00 96.81 95 VAL A O 1
ATOM 746 N N . ASN A 1 96 ? 2.143 -8.609 5.530 1.00 94.31 96 ASN A N 1
ATOM 747 C CA . ASN A 1 96 ? 2.505 -8.310 6.918 1.00 94.31 96 ASN A CA 1
ATOM 748 C C . ASN A 1 96 ? 1.995 -9.379 7.901 1.00 94.31 96 ASN A C 1
ATOM 750 O O . ASN A 1 96 ? 2.642 -9.631 8.912 1.00 94.31 96 ASN A O 1
ATOM 754 N N . GLU A 1 97 ? 0.864 -10.014 7.593 1.00 93.25 97 GLU A N 1
ATOM 755 C CA . GLU A 1 97 ? 0.304 -11.147 8.340 1.00 93.25 97 GLU A CA 1
ATOM 756 C C . GLU A 1 97 ? 1.009 -12.482 8.023 1.00 93.25 97 GLU A C 1
ATOM 758 O O . GLU A 1 97 ? 0.675 -13.505 8.614 1.00 93.25 97 GLU A O 1
ATOM 763 N N . GLY A 1 98 ? 1.959 -12.512 7.078 1.00 95.06 98 GLY A N 1
ATOM 764 C CA . GLY A 1 98 ? 2.651 -13.736 6.651 1.00 95.06 98 GLY A CA 1
ATOM 765 C C . GLY A 1 98 ? 1.782 -14.703 5.836 1.00 95.06 98 GLY A C 1
ATOM 766 O O . GLY A 1 98 ? 2.193 -15.832 5.570 1.00 95.06 98 GLY A O 1
ATOM 767 N N . ARG A 1 99 ? 0.586 -14.269 5.423 1.00 96.25 99 ARG A N 1
ATOM 768 C CA . ARG A 1 99 ? -0.366 -15.052 4.620 1.00 96.25 99 ARG A CA 1
ATOM 769 C C . ARG A 1 99 ? -0.095 -14.969 3.123 1.00 96.25 99 ARG A C 1
ATOM 771 O O . ARG A 1 99 ? -0.658 -15.752 2.368 1.00 96.25 99 ARG A O 1
ATOM 778 N N . ALA A 1 100 ? 0.726 -14.021 2.694 1.00 97.50 100 ALA A N 1
ATOM 779 C CA . ALA A 1 100 ? 1.201 -13.885 1.327 1.00 97.50 100 ALA A CA 1
ATOM 780 C C . ALA A 1 100 ? 2.662 -13.433 1.332 1.00 97.50 100 ALA A C 1
ATOM 782 O O . ALA A 1 100 ? 3.174 -12.928 2.332 1.00 97.50 100 ALA A O 1
ATOM 783 N N . HIS A 1 101 ? 3.331 -13.542 0.193 1.00 98.12 101 HIS A N 1
ATOM 784 C CA . HIS A 1 101 ? 4.670 -12.992 0.014 1.00 98.12 101 HIS A CA 1
ATOM 785 C C . HIS A 1 101 ? 4.854 -12.448 -1.402 1.00 98.12 101 HIS A C 1
ATOM 787 O O . HIS A 1 101 ? 4.092 -12.754 -2.321 1.00 98.12 101 HIS A O 1
ATOM 793 N N . ILE A 1 102 ? 5.866 -11.597 -1.576 1.00 98.25 102 ILE A N 1
ATOM 794 C CA . ILE A 1 102 ? 6.220 -11.041 -2.884 1.00 98.25 102 ILE A CA 1
ATOM 795 C C . ILE A 1 102 ? 7.180 -12.000 -3.585 1.00 98.25 102 ILE A C 1
ATOM 797 O O . ILE A 1 102 ? 8.351 -12.084 -3.215 1.00 98.25 102 ILE A O 1
ATOM 801 N N . THR A 1 103 ? 6.705 -12.688 -4.618 1.00 97.75 103 THR A N 1
ATOM 802 C CA . THR A 1 103 ? 7.501 -13.676 -5.362 1.00 97.75 103 THR A CA 1
ATOM 803 C C . THR A 1 103 ? 8.433 -13.014 -6.371 1.00 97.75 103 THR A C 1
ATOM 805 O O . THR A 1 103 ? 9.577 -13.432 -6.523 1.00 97.75 103 THR A O 1
ATOM 808 N N . LEU A 1 104 ? 7.977 -11.959 -7.057 1.00 96.75 104 LEU A N 1
ATOM 809 C CA . LEU A 1 104 ? 8.812 -11.204 -7.992 1.00 96.75 104 LEU A CA 1
ATOM 810 C C . LEU A 1 104 ? 8.349 -9.754 -8.170 1.00 96.75 104 LEU A C 1
ATOM 812 O O . LEU A 1 104 ? 7.258 -9.357 -7.762 1.00 96.75 104 LEU A O 1
ATOM 816 N N . TRP A 1 105 ? 9.192 -8.963 -8.832 1.00 96.31 105 TRP A N 1
ATOM 817 C CA . TRP A 1 105 ? 8.896 -7.587 -9.215 1.00 96.31 105 TRP A CA 1
ATOM 818 C C . TRP A 1 105 ? 8.900 -7.449 -10.737 1.00 96.31 105 TRP A C 1
ATOM 820 O O . TRP A 1 105 ? 9.864 -7.829 -11.399 1.00 96.31 105 TRP A O 1
ATOM 830 N N . ARG A 1 106 ? 7.845 -6.854 -11.298 1.00 93.44 106 ARG A N 1
ATOM 831 C CA . ARG A 1 106 ? 7.679 -6.620 -12.743 1.00 93.44 106 ARG A CA 1
ATOM 832 C C . ARG A 1 106 ? 7.636 -5.124 -13.048 1.00 93.44 106 ARG A C 1
ATOM 834 O O . ARG A 1 106 ? 7.042 -4.358 -12.297 1.00 93.44 106 ARG A O 1
ATOM 841 N N . GLN A 1 107 ? 8.232 -4.682 -14.155 1.00 90.38 107 GLN A N 1
ATOM 842 C CA . GLN A 1 107 ? 8.076 -3.299 -14.625 1.00 90.38 107 GLN A CA 1
ATOM 843 C C . GLN A 1 107 ? 6.731 -3.119 -15.336 1.00 90.38 107 GLN A C 1
ATOM 845 O O . GLN A 1 107 ? 6.429 -3.832 -16.290 1.00 90.38 107 GLN A O 1
ATOM 850 N N . ALA A 1 108 ? 5.935 -2.147 -14.894 1.00 83.06 108 ALA A N 1
ATOM 851 C CA . ALA A 1 108 ? 4.667 -1.810 -15.531 1.00 83.06 108 ALA A CA 1
ATOM 852 C C . ALA A 1 108 ? 4.868 -0.873 -16.732 1.00 83.06 108 ALA A C 1
ATOM 854 O O . ALA A 1 108 ? 4.990 0.338 -16.564 1.00 83.06 108 ALA A O 1
ATOM 855 N N . GLY A 1 109 ? 4.892 -1.414 -17.950 1.00 77.00 109 GLY A N 1
ATOM 856 C CA . GLY A 1 109 ? 4.979 -0.615 -19.177 1.00 77.00 109 GLY A CA 1
ATOM 857 C C . GLY A 1 109 ? 6.343 0.055 -19.419 1.00 77.00 109 GLY A C 1
ATOM 858 O O . GLY A 1 109 ? 7.363 -0.297 -18.824 1.00 77.00 109 GLY A O 1
ATOM 859 N N . CYS A 1 110 ? 6.371 1.025 -20.339 1.00 55.44 110 CYS A N 1
ATOM 860 C CA . CYS A 1 110 ? 7.600 1.592 -20.914 1.00 55.44 110 CYS A CA 1
ATOM 861 C C . CYS A 1 110 ? 8.429 2.474 -19.959 1.00 55.44 110 CYS A C 1
ATOM 863 O O . CYS A 1 110 ? 9.650 2.533 -20.106 1.00 55.44 110 CYS A O 1
ATOM 865 N N . ASN A 1 111 ? 7.797 3.094 -18.957 1.00 61.12 111 ASN A N 1
ATOM 866 C CA . ASN A 1 111 ? 8.436 3.953 -17.946 1.00 61.12 111 ASN A CA 1
ATOM 867 C C . ASN A 1 111 ? 8.551 3.244 -16.577 1.00 61.12 111 ASN A C 1
ATOM 869 O O . ASN A 1 111 ? 8.564 3.886 -15.527 1.00 61.12 111 ASN A O 1
ATOM 873 N N . GLY A 1 112 ? 8.575 1.908 -16.612 1.00 68.62 112 GLY A N 1
ATOM 874 C CA . GLY A 1 112 ? 7.953 1.026 -15.632 1.00 68.62 112 GLY A CA 1
ATOM 875 C C . GLY A 1 112 ? 8.279 1.228 -14.161 1.00 68.62 112 GLY A C 1
ATOM 876 O O . GLY A 1 112 ? 9.366 0.903 -13.683 1.00 68.62 112 GLY A O 1
ATOM 877 N N . GLN A 1 113 ? 7.251 1.654 -13.424 1.00 83.88 113 GLN A N 1
ATOM 878 C CA . GLN A 1 113 ? 7.183 1.460 -11.982 1.00 83.88 113 GLN A CA 1
ATOM 879 C C . GLN A 1 113 ? 7.225 -0.040 -11.684 1.00 83.88 113 GLN A C 1
ATOM 881 O O . GLN A 1 113 ? 6.548 -0.834 -12.340 1.00 83.88 113 GLN A O 1
ATOM 886 N N . TRP A 1 114 ? 8.019 -0.424 -10.689 1.00 92.38 114 TRP A N 1
ATOM 887 C CA . TRP A 1 114 ? 8.046 -1.796 -10.201 1.00 92.38 114 TRP A CA 1
ATOM 888 C C . TRP A 1 114 ? 6.722 -2.130 -9.510 1.00 92.38 114 TRP A C 1
ATOM 890 O O . TRP A 1 114 ? 6.356 -1.489 -8.522 1.00 92.38 114 TRP A O 1
ATOM 900 N N . GLN A 1 115 ? 6.030 -3.137 -10.029 1.00 94.50 115 GLN A N 1
ATOM 901 C CA . GLN A 1 115 ? 4.869 -3.780 -9.428 1.00 94.50 115 GLN A CA 1
ATOM 902 C C . GLN A 1 115 ? 5.317 -5.066 -8.742 1.00 94.50 115 GLN A C 1
ATOM 904 O O . GLN A 1 115 ? 6.029 -5.868 -9.343 1.00 94.50 115 GLN A O 1
ATOM 909 N N . ALA A 1 116 ? 4.904 -5.244 -7.492 1.00 97.06 116 ALA A N 1
ATOM 910 C CA . ALA A 1 116 ? 5.049 -6.512 -6.796 1.00 97.06 116 ALA A CA 1
ATOM 911 C C . ALA A 1 116 ? 4.031 -7.517 -7.349 1.00 97.06 116 ALA A C 1
ATOM 913 O O . ALA A 1 116 ? 2.885 -7.150 -7.632 1.00 97.06 116 ALA A O 1
ATOM 914 N N . LEU A 1 117 ? 4.472 -8.760 -7.505 1.00 97.56 117 LEU A N 1
ATOM 915 C CA . LEU A 1 117 ? 3.622 -9.912 -7.762 1.00 97.56 117 LEU A CA 1
ATOM 916 C C . LEU A 1 117 ? 3.554 -10.740 -6.487 1.00 97.56 117 LEU A C 1
ATOM 918 O O . LEU A 1 117 ? 4.586 -11.099 -5.916 1.00 97.56 117 LEU A O 1
ATOM 922 N N . TYR A 1 118 ? 2.328 -10.977 -6.046 1.00 98.06 118 TYR A N 1
ATOM 923 C CA . TYR A 1 118 ? 2.004 -11.603 -4.778 1.00 98.06 118 TYR A CA 1
ATOM 924 C C . TYR A 1 118 ? 1.521 -13.028 -5.023 1.00 98.06 118 TYR A C 1
ATOM 926 O O . TYR A 1 118 ? 0.824 -13.280 -6.009 1.00 98.06 118 TYR A O 1
ATOM 934 N N . VAL A 1 119 ? 1.864 -13.928 -4.108 1.00 97.88 119 VAL A N 1
ATOM 935 C CA . VAL A 1 119 ? 1.352 -15.303 -4.042 1.00 97.88 119 VAL A CA 1
ATOM 936 C C . VAL A 1 119 ? 0.867 -15.560 -2.621 1.00 97.88 119 VAL A C 1
ATOM 938 O O . VAL A 1 119 ? 1.493 -15.092 -1.665 1.00 97.88 119 VAL A O 1
ATOM 941 N N . ILE A 1 120 ? -0.261 -16.261 -2.488 1.00 97.25 120 ILE A N 1
ATOM 942 C CA . ILE A 1 120 ? -0.793 -16.671 -1.186 1.00 97.25 120 ILE A CA 1
ATOM 943 C C . ILE A 1 120 ? 0.076 -17.790 -0.592 1.00 97.25 120 ILE A C 1
ATOM 945 O O . ILE A 1 120 ? 0.604 -18.636 -1.309 1.00 97.25 120 ILE A O 1
ATOM 949 N N . GLY A 1 121 ? 0.214 -17.801 0.726 1.00 95.19 121 GLY A N 1
ATOM 950 C CA . GLY A 1 121 ? 1.027 -18.755 1.467 1.00 95.19 121 GLY A CA 1
ATOM 951 C C . GLY A 1 121 ? 2.306 -18.149 2.039 1.00 95.19 121 GLY A C 1
ATOM 952 O O . GLY A 1 121 ? 2.770 -17.072 1.639 1.00 95.19 121 GLY A O 1
ATOM 953 N N . ALA A 1 122 ? 2.870 -18.874 3.004 1.00 92.38 122 ALA A N 1
ATOM 954 C CA . ALA A 1 122 ? 4.112 -18.502 3.660 1.00 92.38 122 ALA A CA 1
ATOM 955 C C . ALA A 1 122 ? 5.269 -18.475 2.651 1.00 92.38 122 ALA A C 1
ATOM 957 O O . ALA A 1 122 ? 5.391 -19.345 1.789 1.00 92.38 122 ALA A O 1
ATOM 958 N N . GLY A 1 123 ? 6.135 -17.474 2.768 1.00 95.00 123 GLY A N 1
ATOM 959 C CA . GLY A 1 123 ? 7.310 -17.348 1.916 1.00 95.00 123 GLY A CA 1
ATOM 960 C C . GLY A 1 123 ? 8.108 -16.088 2.216 1.00 95.00 123 GLY A C 1
ATOM 961 O O . GLY A 1 123 ? 7.667 -15.199 2.946 1.00 95.00 123 GLY A O 1
ATOM 962 N N . VAL A 1 124 ? 9.309 -16.007 1.646 1.00 96.56 124 VAL A N 1
ATOM 963 C CA . VAL A 1 124 ? 10.191 -14.850 1.816 1.00 96.56 124 VAL A CA 1
ATOM 964 C C . VAL A 1 124 ? 9.915 -13.847 0.704 1.00 96.56 124 VAL A C 1
ATOM 966 O O . VAL A 1 124 ? 10.059 -14.152 -0.478 1.00 96.56 124 VAL A O 1
ATOM 969 N N . SER A 1 125 ? 9.525 -12.632 1.085 1.00 97.50 125 SER A N 1
ATOM 970 C CA . SER A 1 125 ? 9.292 -11.559 0.120 1.00 97.50 125 SER A CA 1
ATOM 971 C C . SER A 1 125 ? 10.601 -11.094 -0.514 1.00 97.50 125 SER A C 1
ATOM 973 O O . SER A 1 125 ? 11.532 -10.688 0.183 1.00 97.50 125 SER A O 1
ATOM 975 N N . GLN A 1 126 ? 10.652 -11.088 -1.846 1.00 97.00 126 GLN A N 1
ATOM 976 C CA . GLN A 1 126 ? 11.805 -10.592 -2.591 1.00 97.00 126 GLN A CA 1
ATOM 977 C C . GLN A 1 126 ? 11.975 -9.078 -2.397 1.00 97.00 126 GLN A C 1
ATOM 979 O O . GLN A 1 126 ? 10.996 -8.322 -2.498 1.00 97.00 126 GLN A O 1
ATOM 984 N N . PRO A 1 127 ? 13.209 -8.589 -2.174 1.00 96.25 127 PRO A N 1
ATOM 985 C CA . PRO A 1 127 ? 13.453 -7.171 -1.986 1.00 96.25 127 PRO A CA 1
ATOM 986 C C . PRO A 1 127 ? 13.133 -6.395 -3.263 1.00 96.25 127 PRO A C 1
ATOM 988 O O . PRO A 1 127 ? 13.383 -6.840 -4.386 1.00 96.25 127 PRO A O 1
ATOM 991 N N . LYS A 1 128 ? 12.596 -5.187 -3.088 1.00 95.62 128 LYS A N 1
ATOM 992 C CA . LYS A 1 128 ? 12.285 -4.304 -4.210 1.00 95.62 128 LYS A CA 1
ATOM 993 C C . LYS A 1 128 ? 13.559 -3.963 -4.991 1.00 95.62 128 LYS A C 1
ATOM 995 O O . LYS A 1 128 ? 14.513 -3.467 -4.385 1.00 95.62 128 LYS A O 1
ATOM 1000 N N . PRO A 1 129 ? 13.578 -4.127 -6.327 1.00 93.44 129 PRO A N 1
ATOM 1001 C CA . PRO A 1 129 ? 14.731 -3.752 -7.126 1.00 93.44 129 PRO A CA 1
ATOM 1002 C C . PRO A 1 129 ? 15.065 -2.272 -6.953 1.00 93.44 129 PRO A C 1
ATOM 1004 O O . PRO A 1 129 ? 14.178 -1.407 -6.900 1.00 93.44 129 PRO A O 1
ATOM 1007 N N . LYS A 1 130 ? 16.365 -1.968 -6.903 1.00 90.69 130 LYS A N 1
ATOM 1008 C CA . LYS A 1 130 ? 16.839 -0.585 -6.825 1.00 90.69 130 LYS A CA 1
ATOM 1009 C C . LYS A 1 130 ? 16.321 0.205 -8.027 1.00 90.69 130 LYS A C 1
ATOM 1011 O O . LYS A 1 130 ? 16.233 -0.292 -9.153 1.00 90.69 130 LYS A O 1
ATOM 1016 N N . ARG A 1 131 ? 15.960 1.465 -7.785 1.00 85.75 131 ARG A N 1
ATOM 1017 C CA . ARG A 1 131 ? 15.584 2.384 -8.863 1.00 85.75 131 ARG A CA 1
ATOM 1018 C C . ARG A 1 131 ? 16.781 2.568 -9.794 1.00 85.75 131 ARG A C 1
ATOM 1020 O O . ARG A 1 131 ? 17.899 2.753 -9.322 1.00 85.75 131 ARG A O 1
ATOM 1027 N N . MET A 1 132 ? 16.531 2.560 -11.103 1.00 86.81 132 MET A N 1
ATOM 1028 C CA . MET A 1 132 ? 17.574 2.852 -12.084 1.00 86.81 132 MET A CA 1
ATOM 1029 C C . MET A 1 132 ? 18.129 4.261 -11.861 1.00 86.81 132 MET A C 1
ATOM 1031 O O . MET A 1 132 ? 17.370 5.235 -11.736 1.00 86.81 132 MET A O 1
ATOM 1035 N N . THR A 1 133 ? 19.455 4.377 -11.860 1.00 88.62 133 THR A N 1
ATOM 1036 C CA . THR A 1 133 ? 20.125 5.679 -11.805 1.00 88.62 133 THR A CA 1
ATOM 1037 C C . THR A 1 133 ? 19.793 6.498 -13.055 1.00 88.62 133 THR A C 1
ATOM 1039 O O . THR A 1 133 ? 19.327 5.972 -14.071 1.00 88.62 133 THR A O 1
ATOM 1042 N N . GLN A 1 134 ? 20.004 7.815 -13.005 1.00 83.94 134 GLN A N 1
ATOM 1043 C CA . GLN A 1 134 ? 19.793 8.665 -14.182 1.00 83.94 134 GLN A CA 1
ATOM 1044 C C . GLN A 1 134 ? 20.684 8.230 -15.358 1.00 83.94 134 GLN A C 1
ATOM 1046 O O . GLN A 1 134 ? 20.217 8.211 -16.495 1.00 83.94 134 GLN A O 1
ATOM 1051 N N . LYS A 1 135 ? 21.920 7.796 -15.070 1.00 88.06 135 LYS A N 1
ATOM 1052 C CA . LYS A 1 135 ? 22.857 7.244 -16.056 1.00 88.06 135 LYS A CA 1
ATOM 1053 C C . LYS A 1 135 ? 22.299 5.984 -16.726 1.00 88.06 135 LYS A C 1
ATOM 1055 O O . LYS A 1 135 ? 22.196 5.951 -17.944 1.00 88.06 135 LYS A O 1
ATOM 1060 N N . GLN A 1 136 ? 21.827 5.011 -15.945 1.00 88.38 136 GLN A N 1
ATOM 1061 C CA . GLN A 1 136 ? 21.222 3.779 -16.474 1.00 88.38 136 GLN A CA 1
ATOM 1062 C C . GLN A 1 136 ? 19.963 4.054 -17.308 1.00 88.38 136 GLN A C 1
ATOM 1064 O O . GLN A 1 136 ? 19.732 3.409 -18.329 1.00 88.38 136 GLN A O 1
ATOM 1069 N N . ARG A 1 137 ? 19.145 5.036 -16.898 1.00 86.06 137 ARG A N 1
ATOM 1070 C CA . ARG A 1 137 ? 17.985 5.477 -17.687 1.00 86.06 137 ARG A CA 1
ATOM 1071 C C . ARG A 1 137 ? 18.409 6.076 -19.026 1.00 86.06 137 ARG A C 1
ATOM 1073 O O . ARG A 1 137 ? 17.805 5.739 -20.041 1.00 86.06 137 ARG A O 1
ATOM 1080 N N . ALA A 1 138 ? 19.440 6.920 -19.033 1.00 85.25 138 ALA A N 1
ATOM 1081 C CA . ALA A 1 138 ? 19.983 7.499 -20.256 1.00 85.25 138 ALA A CA 1
ATOM 1082 C C . ALA A 1 138 ? 20.567 6.417 -21.177 1.00 85.25 138 ALA A C 1
ATOM 1084 O O . ALA A 1 138 ? 20.247 6.397 -22.358 1.00 85.25 138 ALA A O 1
ATOM 1085 N N . GLU A 1 139 ? 21.336 5.469 -20.641 1.00 87.00 139 GLU A N 1
ATOM 1086 C CA . GLU A 1 139 ? 21.884 4.337 -21.402 1.00 87.00 139 GLU A CA 1
ATOM 1087 C C . GLU A 1 139 ? 20.781 3.472 -22.021 1.00 87.00 139 GLU A C 1
ATOM 1089 O O . GLU A 1 139 ? 20.817 3.186 -23.217 1.00 87.00 139 GLU A O 1
ATOM 1094 N N . ARG A 1 140 ? 19.756 3.100 -21.243 1.00 85.19 140 ARG A N 1
ATOM 1095 C CA . ARG A 1 140 ? 18.605 2.335 -21.751 1.00 85.19 140 ARG A CA 1
ATOM 1096 C C . ARG A 1 140 ? 17.854 3.092 -22.843 1.00 85.19 140 ARG A C 1
ATOM 1098 O O . ARG A 1 140 ? 17.389 2.475 -23.793 1.00 85.19 140 ARG A O 1
ATOM 1105 N N . PHE A 1 141 ? 17.713 4.406 -22.694 1.00 85.31 141 PHE A N 1
ATOM 1106 C CA . PHE A 1 141 ? 17.079 5.256 -23.695 1.00 85.31 141 PHE A CA 1
ATOM 1107 C C . PHE A 1 141 ? 17.909 5.319 -24.981 1.00 85.31 141 PHE A C 1
ATOM 1109 O O . PHE A 1 141 ? 17.364 5.083 -26.052 1.00 85.31 141 PHE A O 1
ATOM 1116 N N . MET A 1 142 ? 19.223 5.533 -24.876 1.00 84.00 142 MET A N 1
ATOM 1117 C CA . MET A 1 142 ? 20.126 5.559 -26.030 1.00 84.00 142 MET A CA 1
ATOM 1118 C C . MET A 1 142 ? 20.166 4.219 -26.771 1.00 84.00 142 MET A C 1
ATOM 1120 O O . MET A 1 142 ? 20.239 4.227 -27.987 1.00 84.00 142 MET A O 1
ATOM 1124 N N . LYS A 1 143 ? 20.036 3.077 -26.075 1.00 86.62 143 LYS A N 1
ATOM 1125 C CA . LYS A 1 143 ? 19.910 1.753 -26.719 1.00 86.62 143 LYS A CA 1
ATOM 1126 C C . LYS A 1 143 ? 18.637 1.583 -27.562 1.00 86.62 143 LYS A C 1
ATOM 1128 O O . LYS A 1 143 ? 18.577 0.658 -28.359 1.00 86.62 143 LYS A O 1
ATOM 1133 N N . ARG A 1 144 ? 17.601 2.402 -27.340 1.00 85.44 144 ARG A N 1
ATOM 1134 C CA . ARG A 1 144 ? 16.334 2.346 -28.097 1.00 85.44 144 ARG A CA 1
ATOM 1135 C C . ARG A 1 144 ? 16.304 3.310 -29.278 1.00 85.44 144 ARG A C 1
ATOM 1137 O O . ARG A 1 144 ? 15.407 3.189 -30.100 1.00 85.44 144 ARG A O 1
ATOM 1144 N N . ILE A 1 145 ? 17.204 4.286 -29.305 1.00 88.75 145 ILE A N 1
ATOM 1145 C CA . ILE A 1 145 ? 17.257 5.314 -30.343 1.00 88.75 145 ILE A CA 1
ATOM 1146 C C . ILE A 1 145 ? 18.303 4.909 -31.371 1.00 88.75 145 ILE A C 1
ATOM 1148 O O . ILE A 1 145 ? 19.312 4.297 -31.019 1.00 88.75 145 ILE A O 1
ATOM 1152 N N . ASP A 1 146 ? 18.067 5.280 -32.623 1.00 89.25 146 ASP A N 1
ATOM 1153 C CA . ASP A 1 146 ? 19.064 5.155 -33.675 1.00 89.25 146 ASP A CA 1
ATOM 1154 C C . ASP A 1 146 ? 20.366 5.895 -33.283 1.00 89.25 146 ASP A C 1
ATOM 1156 O O . ASP A 1 146 ? 20.305 7.028 -32.788 1.00 89.25 146 ASP A O 1
ATOM 1160 N N . PRO A 1 147 ? 21.555 5.296 -33.472 1.00 88.88 147 PRO A N 1
ATOM 1161 C CA . PRO A 1 147 ? 22.823 5.930 -33.113 1.00 88.88 147 PRO A CA 1
ATOM 1162 C C . PRO A 1 147 ? 22.983 7.352 -33.673 1.00 88.88 147 PRO A C 1
ATOM 1164 O O . PRO A 1 147 ? 23.417 8.247 -32.940 1.00 88.88 147 PRO A O 1
ATOM 1167 N N . VAL A 1 148 ? 22.560 7.584 -34.920 1.00 89.56 148 VAL A N 1
ATOM 1168 C CA . VAL A 1 148 ? 22.663 8.872 -35.620 1.00 89.56 148 VAL A CA 1
ATOM 1169 C C . VAL A 1 148 ? 21.740 9.907 -34.980 1.00 89.56 148 VAL A C 1
ATOM 1171 O O . VAL A 1 148 ? 22.155 11.027 -34.667 1.00 89.56 148 VAL A O 1
ATOM 1174 N N . GLU A 1 149 ? 20.493 9.531 -34.698 1.00 88.19 149 GLU A N 1
ATOM 1175 C CA . GLU A 1 149 ? 19.547 10.409 -34.002 1.00 88.19 149 GLU A CA 1
ATOM 1176 C C . GLU A 1 149 ? 20.042 10.741 -32.581 1.00 88.19 149 GLU A C 1
ATOM 1178 O O . GLU A 1 149 ? 19.937 11.881 -32.104 1.00 88.19 149 GLU A O 1
ATOM 1183 N N . GLY A 1 150 ? 20.656 9.759 -31.918 1.00 87.88 150 GLY A N 1
ATOM 1184 C CA . GLY A 1 150 ? 21.305 9.919 -30.625 1.00 87.88 150 GLY A CA 1
ATOM 1185 C C . GLY A 1 150 ? 22.431 10.958 -30.644 1.00 87.88 150 GLY A C 1
ATOM 1186 O O . GLY A 1 150 ? 22.518 11.792 -29.732 1.00 87.88 150 GLY A O 1
ATOM 1187 N N . GLU A 1 151 ? 23.275 10.951 -31.674 1.00 87.88 151 GLU A N 1
ATOM 1188 C CA . GLU A 1 151 ? 24.349 11.933 -31.862 1.00 87.88 151 GLU A CA 1
ATOM 1189 C C . GLU A 1 151 ? 23.817 13.336 -32.151 1.00 87.88 151 GLU A C 1
ATOM 1191 O O . GLU A 1 151 ? 24.209 14.286 -31.464 1.00 87.88 151 GLU A O 1
ATOM 1196 N N . ILE A 1 152 ? 22.855 13.470 -33.069 1.00 91.00 152 ILE A N 1
ATOM 1197 C CA . ILE A 1 152 ? 22.188 14.750 -33.363 1.00 91.00 152 ILE A CA 1
ATOM 1198 C C . ILE A 1 152 ? 21.594 15.342 -32.079 1.00 91.00 152 ILE A C 1
ATOM 1200 O O . ILE A 1 152 ? 21.717 16.541 -31.799 1.00 91.00 152 ILE A O 1
ATOM 1204 N N . ARG A 1 153 ? 20.976 14.507 -31.238 1.00 85.94 153 ARG A N 1
ATOM 1205 C CA . ARG A 1 153 ? 20.407 14.939 -29.957 1.00 85.94 153 ARG A CA 1
ATOM 1206 C C . ARG A 1 153 ? 21.478 15.405 -28.969 1.00 85.94 153 ARG A C 1
ATOM 1208 O O . ARG A 1 153 ? 21.272 16.431 -28.312 1.00 85.94 153 ARG A O 1
ATOM 1215 N N . LYS A 1 154 ? 22.615 14.703 -28.873 1.00 87.31 154 LYS A N 1
ATOM 1216 C CA . LYS A 1 154 ? 23.768 15.130 -28.055 1.00 87.31 154 LYS A CA 1
ATOM 1217 C C . LYS A 1 154 ? 24.310 16.479 -28.533 1.00 87.31 154 LYS A C 1
ATOM 1219 O O . LYS A 1 154 ? 24.514 17.366 -27.703 1.00 87.31 154 LYS A O 1
ATOM 1224 N N . GLN A 1 155 ? 24.463 16.664 -29.846 1.00 87.38 155 GLN A N 1
ATOM 1225 C CA . GLN A 1 155 ? 24.912 17.926 -30.444 1.00 87.38 155 GLN A CA 1
ATOM 1226 C C . GLN A 1 155 ? 23.937 19.073 -30.139 1.00 87.38 155 GLN A C 1
ATOM 1228 O O . GLN A 1 155 ? 24.355 20.127 -29.656 1.00 87.38 155 GLN A O 1
ATOM 1233 N N . ARG A 1 156 ? 22.624 18.856 -30.307 1.00 87.81 156 ARG A N 1
ATOM 1234 C CA . ARG A 1 156 ? 21.582 19.840 -29.950 1.00 87.81 156 ARG A CA 1
ATOM 1235 C C . ARG A 1 156 ? 21.604 20.198 -28.464 1.00 87.81 156 ARG A C 1
ATOM 1237 O O . ARG A 1 156 ? 21.463 21.370 -28.115 1.00 87.81 156 ARG A O 1
ATOM 1244 N N . TYR A 1 157 ? 21.778 19.215 -27.581 1.00 85.50 157 TYR A N 1
ATOM 1245 C CA . TYR A 1 157 ? 21.883 19.455 -26.140 1.00 85.50 157 TYR A CA 1
ATOM 1246 C C . TYR A 1 157 ? 23.136 20.273 -25.790 1.00 85.50 157 TYR A C 1
ATOM 1248 O O . TYR A 1 157 ? 23.038 21.248 -25.045 1.00 85.50 157 TYR A O 1
ATOM 1256 N N . ALA A 1 158 ? 24.290 19.934 -26.373 1.00 85.94 158 ALA A N 1
ATOM 1257 C CA . ALA A 1 158 ? 25.530 20.684 -26.195 1.00 85.94 158 ALA A CA 1
ATOM 1258 C C . ALA A 1 158 ? 25.401 22.129 -26.706 1.00 85.94 158 ALA A C 1
ATOM 1260 O O . ALA A 1 158 ? 25.771 23.057 -25.993 1.00 85.94 158 ALA A O 1
ATOM 1261 N N . ALA A 1 159 ? 24.800 22.337 -27.882 1.00 85.19 159 ALA A N 1
ATOM 1262 C CA . ALA A 1 159 ? 24.530 23.666 -28.428 1.00 85.19 159 ALA A CA 1
ATOM 1263 C C . ALA A 1 159 ? 23.595 24.490 -27.522 1.00 85.19 159 ALA A C 1
ATOM 1265 O O . ALA A 1 159 ? 23.848 25.670 -27.292 1.00 85.19 159 ALA A O 1
ATOM 1266 N N . ARG A 1 160 ? 22.554 23.869 -26.942 1.00 80.38 160 ARG A N 1
ATOM 1267 C CA . ARG A 1 160 ? 21.671 24.521 -25.955 1.00 80.38 160 ARG A CA 1
ATOM 1268 C C . ARG A 1 160 ? 22.403 24.910 -24.675 1.00 80.38 160 ARG A C 1
ATOM 1270 O O . ARG A 1 160 ? 22.131 25.979 -24.151 1.00 80.38 160 ARG A O 1
ATOM 1277 N N . LYS A 1 161 ? 23.307 24.063 -24.177 1.00 78.31 161 LYS A N 1
ATOM 1278 C CA . LYS A 1 161 ? 24.072 24.332 -22.949 1.00 78.31 161 LYS A CA 1
ATOM 1279 C C . LYS A 1 161 ? 25.195 25.358 -23.166 1.00 78.31 161 LYS A C 1
ATOM 1281 O O . LYS A 1 161 ? 25.564 26.050 -22.228 1.00 78.31 161 LYS A O 1
ATOM 1286 N N . ARG A 1 162 ? 25.739 25.438 -24.389 1.00 71.44 162 ARG A N 1
ATOM 1287 C CA . ARG A 1 162 ? 26.744 26.436 -24.799 1.00 71.44 162 ARG A CA 1
ATOM 1288 C C . ARG A 1 162 ? 26.154 27.831 -24.995 1.00 71.44 162 ARG A C 1
ATOM 1290 O O . ARG A 1 162 ? 26.885 28.799 -24.827 1.00 71.44 162 ARG A O 1
ATOM 1297 N N . LYS A 1 163 ? 24.861 27.955 -25.328 1.00 63.41 163 LYS A N 1
ATOM 1298 C CA . LYS A 1 163 ? 24.166 29.244 -25.213 1.00 63.41 163 LYS A CA 1
ATOM 1299 C C . LYS A 1 163 ? 24.189 29.632 -23.728 1.00 63.41 163 LYS A C 1
ATOM 1301 O O . LYS A 1 163 ? 23.603 28.937 -22.904 1.00 63.41 163 LYS A O 1
ATOM 1306 N N . ALA A 1 164 ? 24.980 30.664 -23.441 1.00 57.31 164 ALA A N 1
ATOM 1307 C CA . ALA A 1 164 ? 25.398 31.172 -22.136 1.00 57.31 164 ALA A CA 1
ATOM 1308 C C . ALA A 1 164 ? 24.196 31.482 -21.202 1.00 57.31 164 ALA A C 1
ATOM 1310 O O . ALA A 1 164 ? 23.054 31.411 -21.670 1.00 57.31 164 ALA A O 1
ATOM 1311 N N . PRO A 1 165 ? 24.402 31.771 -19.891 1.00 56.72 165 PRO A N 1
ATOM 1312 C CA . PRO A 1 165 ? 23.298 31.952 -18.945 1.00 56.72 165 PRO A CA 1
ATOM 1313 C C . PRO A 1 165 ? 22.298 32.943 -19.527 1.00 56.72 165 PRO A C 1
ATOM 1315 O O . PRO A 1 165 ? 22.715 33.874 -20.212 1.00 56.72 165 PRO A O 1
ATOM 1318 N N . ARG A 1 166 ? 20.995 32.727 -19.285 1.00 59.19 166 ARG A N 1
ATOM 1319 C CA . ARG A 1 166 ? 19.972 33.737 -19.578 1.00 59.19 166 ARG A CA 1
ATOM 1320 C C . ARG A 1 166 ? 20.510 35.051 -19.025 1.00 59.19 166 ARG A C 1
ATOM 1322 O O . ARG A 1 166 ? 20.524 35.219 -17.809 1.00 59.19 166 ARG A O 1
ATOM 1329 N N . MET A 1 167 ? 21.017 35.914 -19.901 1.00 55.22 167 MET A N 1
ATOM 1330 C CA . MET A 1 167 ? 21.315 37.289 -19.568 1.00 55.22 167 MET A CA 1
ATOM 1331 C C . MET A 1 167 ? 19.951 37.791 -19.121 1.00 55.22 167 MET A C 1
ATOM 1333 O O . MET A 1 167 ? 19.020 37.817 -19.926 1.00 55.22 167 MET A O 1
ATOM 1337 N N . GLN A 1 168 ? 19.761 37.944 -17.807 1.00 60.97 168 GLN A N 1
ATOM 1338 C CA . GLN A 1 168 ? 18.532 38.536 -17.310 1.00 60.97 168 GLN A CA 1
ATOM 1339 C C . GLN A 1 168 ? 18.423 39.859 -18.046 1.00 60.97 168 GLN A C 1
ATOM 1341 O O . GLN A 1 168 ? 19.417 40.584 -18.117 1.00 60.97 168 GLN A O 1
ATOM 1346 N N . ASP A 1 169 ? 17.267 40.095 -18.665 1.00 68.62 169 ASP A N 1
ATOM 1347 C CA . ASP A 1 169 ? 17.027 41.320 -19.413 1.00 68.62 169 ASP A CA 1
ATOM 1348 C C . ASP A 1 169 ? 17.547 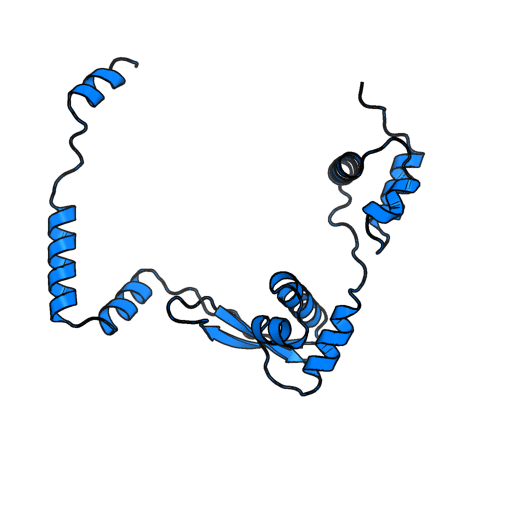42.493 -18.574 1.00 68.62 169 ASP A C 1
ATOM 1350 O O . ASP A 1 169 ? 17.233 42.547 -17.378 1.00 68.62 169 ASP A O 1
ATOM 1354 N N . PRO A 1 170 ? 18.364 43.402 -19.128 1.00 69.00 170 PRO A N 1
ATOM 1355 C CA . PRO A 1 170 ? 18.973 44.480 -18.353 1.00 69.00 170 PRO A CA 1
ATOM 1356 C C . PRO A 1 170 ? 17.924 45.315 -17.601 1.00 69.00 170 PRO A C 1
ATOM 1358 O O . PRO A 1 170 ? 18.199 45.825 -16.519 1.00 69.00 170 PRO A O 1
ATOM 1361 N N . ILE A 1 171 ? 16.688 45.364 -18.113 1.00 72.31 171 ILE A N 1
ATOM 1362 C CA . ILE A 1 171 ? 15.524 45.957 -17.441 1.00 72.31 171 ILE A CA 1
ATOM 1363 C C . ILE A 1 171 ? 15.147 45.186 -16.165 1.00 72.31 171 ILE A C 1
ATOM 1365 O O . ILE A 1 171 ? 14.927 45.806 -15.131 1.00 72.31 171 ILE A O 1
ATOM 1369 N N . ILE A 1 172 ? 15.108 43.850 -16.197 1.00 71.88 172 ILE A N 1
ATOM 1370 C CA . ILE A 1 172 ? 14.816 43.007 -15.023 1.00 71.88 172 ILE A CA 1
ATOM 1371 C C . ILE A 1 172 ? 15.937 43.133 -13.981 1.00 71.88 172 ILE A C 1
ATOM 1373 O O . ILE A 1 172 ? 15.645 43.247 -12.792 1.00 71.88 172 ILE A O 1
ATOM 1377 N N . GLN A 1 173 ? 17.207 43.179 -14.400 1.00 73.25 173 GLN A N 1
ATOM 1378 C CA . GLN A 1 173 ? 18.315 43.454 -13.475 1.00 73.25 173 GLN A CA 1
ATOM 1379 C C . GLN A 1 173 ? 18.200 44.845 -12.838 1.00 73.25 173 GLN A C 1
ATOM 1381 O O . GLN A 1 173 ? 18.327 44.958 -11.623 1.00 73.25 173 GLN A O 1
ATOM 1386 N N . ALA A 1 174 ? 17.897 45.887 -13.615 1.00 74.00 174 ALA A N 1
ATOM 1387 C CA . ALA A 1 174 ? 17.742 47.246 -13.096 1.00 74.00 174 ALA A CA 1
ATOM 1388 C C . ALA A 1 174 ? 16.533 47.400 -12.153 1.00 74.00 174 ALA A C 1
ATOM 1390 O O . ALA A 1 174 ? 16.607 48.158 -11.184 1.00 74.00 174 ALA A O 1
ATOM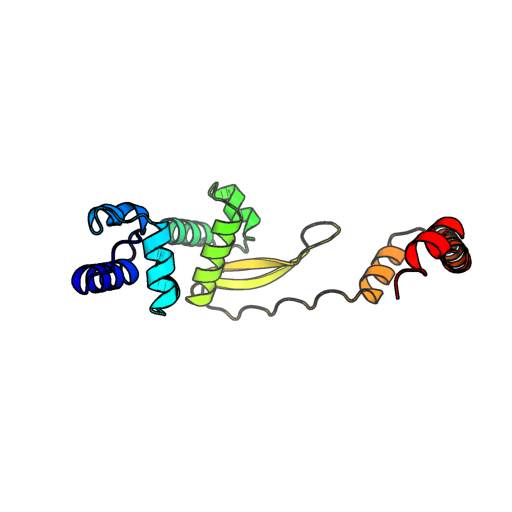 1391 N N . LEU A 1 175 ? 15.436 46.674 -12.406 1.00 74.50 175 LEU A N 1
ATOM 1392 C CA . LEU A 1 175 ? 14.221 46.738 -11.590 1.00 74.50 175 LEU A CA 1
ATOM 1393 C C . LEU A 1 175 ? 14.407 46.097 -10.204 1.00 74.50 175 LEU A C 1
ATOM 1395 O O . LEU A 1 175 ? 13.866 46.602 -9.224 1.00 74.50 175 LEU A O 1
ATOM 1399 N N . PHE A 1 176 ? 15.170 44.999 -10.113 1.00 73.44 176 PHE A N 1
ATOM 1400 C CA . PHE A 1 176 ? 15.320 44.217 -8.875 1.00 73.44 176 PHE A CA 1
ATOM 1401 C C . PHE A 1 176 ? 16.665 44.400 -8.150 1.00 73.44 176 PHE A C 1
ATOM 1403 O O . PHE A 1 176 ? 16.763 44.028 -6.984 1.00 73.44 176 PHE A O 1
ATOM 1410 N N . ALA A 1 177 ? 17.688 45.001 -8.768 1.00 61.41 177 ALA A N 1
ATOM 1411 C CA . ALA A 1 177 ? 18.972 45.279 -8.105 1.00 61.41 177 ALA A CA 1
ATOM 1412 C C . ALA A 1 177 ? 18.961 46.530 -7.200 1.00 61.41 177 ALA A C 1
ATOM 1414 O O . ALA A 1 177 ? 19.958 46.814 -6.546 1.00 61.41 177 ALA A O 1
ATOM 1415 N N . ARG A 1 178 ? 17.856 47.288 -7.150 1.00 53.41 178 ARG A N 1
ATOM 1416 C CA . ARG A 1 178 ? 17.758 48.566 -6.415 1.00 53.41 178 ARG A CA 1
ATOM 1417 C C . ARG A 1 178 ? 17.076 48.461 -5.040 1.00 53.41 178 ARG A C 1
ATOM 1419 O O . ARG A 1 178 ? 16.725 49.485 -4.467 1.00 53.41 178 ARG A O 1
ATOM 1426 N N . ALA A 1 179 ? 16.861 47.245 -4.534 1.00 52.84 179 ALA A N 1
ATOM 1427 C CA . ALA A 1 179 ? 16.144 46.980 -3.281 1.00 52.84 179 ALA A CA 1
ATOM 1428 C C . ALA A 1 179 ? 16.995 46.242 -2.224 1.00 52.84 179 ALA A C 1
ATOM 1430 O O . ALA A 1 179 ? 16.469 45.399 -1.498 1.00 52.84 179 ALA A O 1
ATOM 1431 N N . ALA A 1 180 ? 18.295 46.543 -2.149 1.00 46.50 180 ALA A N 1
ATOM 1432 C CA . ALA A 1 180 ? 19.188 46.109 -1.073 1.00 46.50 180 ALA A CA 1
ATOM 1433 C C . ALA A 1 180 ? 19.893 47.318 -0.454 1.00 46.50 180 ALA A C 1
ATOM 1435 O O . ALA A 1 180 ? 20.272 48.221 -1.237 1.00 46.50 180 ALA A O 1
#